Protein AF-A0A7R9UST0-F1 (afdb_monomer)

Secondary structure (DSSP, 8-state):
--S-SSSHHHHHHHHHHHHTTSSHHHHHHHHS-TTSTTHHHH-----TTSS--HHHHHHHHHHHHHHHHHHHHHHHHHHHHHHHHHHHHHT-SS-HHHHHHHHHHHHHH-TT--S---GGGHHHHHHHSBTTTS-BTPPPP--S--

Nearest PDB structures (foldseek):
  7w9k-assembly1_A  TM=5.469E-01  e=2.118E-05  Homo sapiens
  5gjv-assembly1_A  TM=4.915E-01  e=4.589E-05  Oryctolagus cuniculus
  7w9l-assembly1_A  TM=5.234E-01  e=6.556E-05  Homo sapiens
  7w9p-assembly1_A  TM=4.975E-01  e=1.338E-04  Homo sapiens
  2kav-assembly1_A  TM=6.991E-01  e=4.828E-02  Homo sapiens

pLDDT: mean 85.37, std 12.68, range [40.09, 97.12]

Structure (mmCIF, N/CA/C/O backb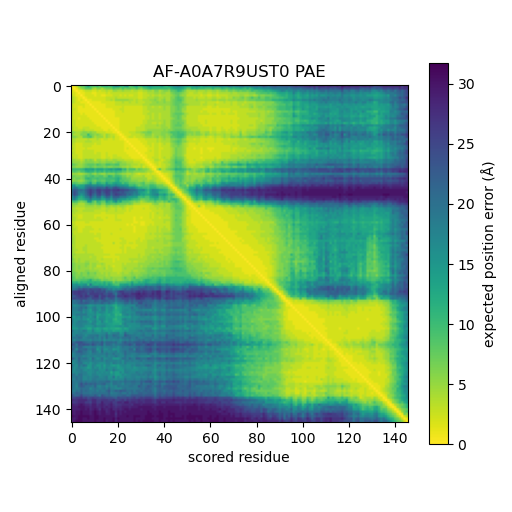one):
data_AF-A0A7R9UST0-F1
#
_entry.id   AF-A0A7R9UST0-F1
#
loop_
_atom_site.group_PDB
_atom_site.id
_atom_site.type_symbol
_atom_site.label_atom_id
_atom_site.label_alt_id
_atom_site.label_comp_id
_atom_site.label_asym_id
_atom_site.label_entity_id
_atom_site.label_seq_id
_atom_site.pdbx_PDB_ins_code
_atom_site.Cartn_x
_atom_site.Cartn_y
_atom_site.Cartn_z
_atom_site.occupancy
_atom_site.B_iso_or_equiv
_atom_site.auth_seq_id
_atom_site.auth_comp_id
_atom_site.auth_asym_id
_atom_site.auth_atom_id
_atom_site.pdbx_PDB_model_num
ATOM 1 N N . ARG A 1 1 ? 20.954 -9.615 -18.411 1.00 59.84 1 ARG A N 1
ATOM 2 C CA . ARG A 1 1 ? 20.091 -10.374 -19.360 1.00 59.84 1 ARG A CA 1
ATOM 3 C C . ARG A 1 1 ? 18.704 -10.688 -18.788 1.00 59.84 1 ARG A C 1
ATOM 5 O O . ARG A 1 1 ? 17.757 -10.630 -19.555 1.00 59.84 1 ARG A O 1
ATOM 12 N N . HIS A 1 2 ? 18.559 -10.982 -17.491 1.00 80.38 2 HIS A N 1
ATOM 13 C CA . HIS A 1 2 ? 17.272 -11.398 -16.902 1.00 80.38 2 HIS A CA 1
ATOM 14 C C . HIS A 1 2 ? 16.367 -10.263 -16.384 1.00 80.38 2 HIS A C 1
ATOM 16 O O . HIS A 1 2 ? 15.189 -10.508 -16.179 1.00 80.38 2 HIS A O 1
ATOM 22 N N . ALA A 1 3 ? 16.879 -9.037 -16.231 1.00 87.62 3 ALA A N 1
ATOM 23 C CA . ALA A 1 3 ? 16.086 -7.846 -15.911 1.00 87.62 3 ALA A CA 1
ATOM 24 C C . ALA A 1 3 ? 16.164 -6.878 -17.097 1.00 87.62 3 ALA A C 1
ATOM 26 O O . ALA A 1 3 ? 17.238 -6.350 -17.385 1.00 87.62 3 ALA A O 1
ATOM 27 N N . ASN A 1 4 ? 15.085 -6.769 -17.869 1.00 88.31 4 ASN A N 1
ATOM 28 C CA . ASN A 1 4 ? 14.995 -5.910 -19.050 1.00 88.31 4 ASN A CA 1
ATOM 29 C C . ASN A 1 4 ? 13.528 -5.706 -19.459 1.00 88.31 4 ASN A C 1
ATOM 31 O O . ASN A 1 4 ? 12.650 -6.437 -19.007 1.00 88.31 4 ASN A O 1
ATOM 35 N N . PHE A 1 5 ? 13.293 -4.764 -20.375 1.00 90.88 5 PHE A N 1
ATOM 36 C CA . PHE A 1 5 ? 11.954 -4.403 -20.850 1.00 90.88 5 PHE A CA 1
ATOM 37 C C . PHE A 1 5 ? 11.604 -4.935 -22.255 1.00 90.88 5 PHE A C 1
ATOM 39 O O . PHE A 1 5 ? 10.715 -4.405 -22.915 1.00 90.88 5 PHE A O 1
ATOM 46 N N . ARG A 1 6 ? 12.300 -5.970 -22.755 1.00 90.06 6 ARG A N 1
ATOM 47 C CA . ARG A 1 6 ? 12.116 -6.476 -24.134 1.00 90.06 6 ARG A CA 1
ATOM 48 C C . ARG A 1 6 ? 10.865 -7.332 -24.329 1.00 90.06 6 ARG A C 1
ATOM 50 O O . ARG A 1 6 ? 10.440 -7.524 -25.461 1.00 90.06 6 ARG A O 1
ATOM 57 N N . GLY A 1 7 ? 10.307 -7.892 -23.260 1.00 92.94 7 GLY A N 1
ATOM 58 C CA . GLY A 1 7 ? 9.148 -8.776 -23.334 1.00 92.94 7 GLY A CA 1
ATOM 59 C C . GLY A 1 7 ? 8.271 -8.636 -22.102 1.00 92.94 7 GLY A C 1
ATOM 60 O O . GLY A 1 7 ? 8.786 -8.474 -21.001 1.00 92.94 7 GLY A O 1
ATOM 61 N N . PHE A 1 8 ? 6.956 -8.736 -22.292 1.00 94.38 8 PHE A N 1
ATOM 62 C CA . PHE A 1 8 ? 5.951 -8.426 -21.271 1.00 94.38 8 PHE A CA 1
ATOM 63 C C . PHE A 1 8 ? 6.221 -9.081 -19.905 1.00 94.38 8 PHE A C 1
ATOM 65 O O . PHE A 1 8 ? 6.311 -8.386 -18.898 1.00 94.38 8 PHE A O 1
ATOM 72 N N . TRP A 1 9 ? 6.422 -10.402 -19.864 1.00 94.38 9 TRP A N 1
ATOM 73 C CA . TRP A 1 9 ? 6.624 -11.133 -18.606 1.00 94.38 9 TRP A CA 1
ATOM 74 C C . TRP A 1 9 ? 7.921 -10.764 -17.888 1.00 94.38 9 TRP A C 1
ATOM 76 O O . TRP A 1 9 ? 7.951 -10.669 -16.664 1.00 94.38 9 TRP A O 1
ATOM 86 N N . VAL A 1 10 ? 8.990 -10.520 -18.644 1.00 94.19 10 VAL A N 1
ATOM 87 C CA . VAL A 1 10 ? 10.279 -10.114 -18.073 1.00 94.19 10 VAL A CA 1
ATOM 88 C C . VAL A 1 10 ? 10.194 -8.680 -17.558 1.00 94.19 10 VAL A C 1
ATOM 90 O O . VAL A 1 10 ? 10.685 -8.410 -16.465 1.00 94.19 10 VAL A O 1
ATOM 93 N N . SER A 1 11 ? 9.507 -7.789 -18.280 1.00 93.81 11 SER A N 1
ATOM 94 C CA . SER A 1 11 ? 9.205 -6.430 -17.82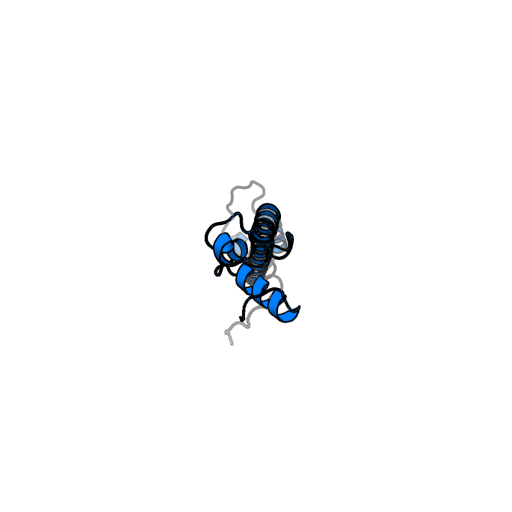0 1.00 93.81 11 SER A CA 1
ATOM 95 C C . SER A 1 11 ? 8.406 -6.454 -16.518 1.00 93.81 11 SER A C 1
ATOM 97 O O . SER A 1 11 ? 8.750 -5.743 -1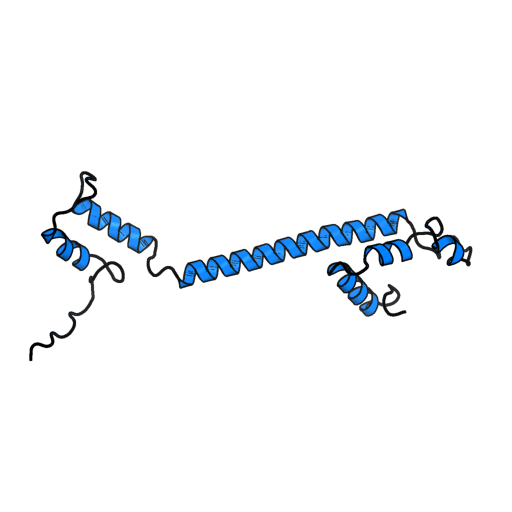5.580 1.00 93.81 11 SER A O 1
ATOM 99 N N . LEU A 1 12 ? 7.381 -7.311 -16.427 1.00 94.31 12 LEU A N 1
ATOM 100 C CA . LEU A 1 12 ? 6.561 -7.450 -15.224 1.00 94.31 12 LEU A CA 1
ATOM 101 C C . LEU A 1 12 ? 7.388 -7.925 -14.025 1.00 94.31 12 LEU A C 1
ATOM 103 O O . LEU A 1 12 ? 7.328 -7.308 -12.967 1.00 94.31 12 LEU A O 1
ATOM 107 N N . LEU A 1 13 ? 8.198 -8.975 -14.188 1.00 93.69 13 LEU A N 1
ATOM 108 C CA . LEU A 1 13 ? 9.087 -9.463 -13.126 1.00 93.69 13 LEU A CA 1
ATOM 109 C C . LEU A 1 13 ? 10.142 -8.423 -12.730 1.00 93.69 13 LEU A C 1
ATOM 111 O O . LEU A 1 13 ? 10.492 -8.300 -11.559 1.00 93.69 13 LEU A O 1
ATOM 115 N N . THR A 1 14 ? 10.624 -7.649 -13.700 1.00 93.62 14 THR A N 1
ATOM 116 C CA . THR A 1 14 ? 11.565 -6.553 -13.465 1.00 93.62 14 THR A CA 1
ATOM 117 C C . THR A 1 14 ? 10.919 -5.448 -12.625 1.00 93.62 14 THR A C 1
ATOM 119 O O . THR A 1 14 ? 11.522 -4.991 -11.659 1.00 93.62 14 THR A O 1
ATOM 122 N N . LEU A 1 15 ? 9.675 -5.066 -12.926 1.00 93.38 15 LEU A N 1
ATOM 123 C CA . LEU A 1 15 ? 8.918 -4.103 -12.122 1.00 93.38 15 LEU A CA 1
ATOM 124 C C . LEU A 1 15 ? 8.547 -4.665 -10.745 1.00 93.38 15 LEU A C 1
ATOM 126 O O . LEU A 1 15 ? 8.657 -3.951 -9.756 1.00 93.38 15 LEU A O 1
ATOM 130 N N . PHE A 1 16 ? 8.203 -5.951 -10.648 1.00 92.44 16 PHE A N 1
ATOM 131 C CA . PHE A 1 16 ? 7.977 -6.616 -9.363 1.00 92.44 16 PHE A CA 1
ATOM 132 C C . PHE A 1 16 ? 9.223 -6.549 -8.470 1.00 92.44 16 PHE A C 1
ATOM 134 O O . PHE A 1 16 ? 9.129 -6.145 -7.313 1.00 92.44 16 PHE A O 1
ATOM 141 N N . ARG A 1 17 ? 10.409 -6.827 -9.022 1.00 92.44 17 ARG A N 1
ATOM 142 C CA . ARG A 1 17 ? 11.690 -6.605 -8.336 1.00 92.44 17 ARG A CA 1
ATOM 143 C C . ARG A 1 17 ? 11.881 -5.142 -7.927 1.00 92.44 17 ARG A C 1
ATOM 145 O O . ARG A 1 17 ? 12.322 -4.868 -6.817 1.00 92.44 17 ARG A O 1
ATOM 152 N N . CYS A 1 18 ? 11.519 -4.187 -8.785 1.00 91.94 18 CYS A N 1
ATOM 153 C CA . CYS A 1 18 ? 11.557 -2.778 -8.403 1.00 91.94 18 CYS A CA 1
ATOM 154 C C . CYS A 1 18 ? 10.601 -2.471 -7.245 1.00 91.94 18 CYS A C 1
ATOM 156 O O . CYS A 1 18 ? 10.973 -1.680 -6.394 1.00 91.94 18 CYS A O 1
ATOM 158 N N . SER A 1 19 ? 9.417 -3.091 -7.171 1.00 91.94 19 SER A N 1
ATOM 159 C CA . SER A 1 19 ? 8.432 -2.837 -6.107 1.00 91.94 19 SER A CA 1
ATOM 160 C C . SER A 1 19 ? 8.897 -3.274 -4.712 1.00 91.94 19 SER A C 1
ATOM 162 O O . SER A 1 19 ? 8.517 -2.654 -3.721 1.00 91.94 19 SER A O 1
ATOM 164 N N . THR A 1 20 ? 9.780 -4.275 -4.621 1.00 91.31 20 THR A N 1
ATOM 165 C CA . THR A 1 20 ? 10.382 -4.716 -3.349 1.00 91.31 20 THR A CA 1
ATOM 166 C C . THR A 1 20 ? 11.548 -3.833 -2.892 1.00 91.31 20 THR A C 1
ATOM 168 O O . THR A 1 20 ? 12.078 -4.030 -1.802 1.00 91.31 20 THR A O 1
ATOM 171 N N . GLY A 1 21 ? 11.958 -2.853 -3.702 1.00 88.62 21 GLY A N 1
ATOM 172 C CA . GLY A 1 21 ? 13.079 -1.955 -3.408 1.00 88.62 21 GLY A CA 1
ATOM 173 C C . GLY A 1 21 ? 14.430 -2.451 -3.872 1.00 88.62 21 GLY A C 1
ATOM 174 O O . GLY A 1 21 ? 15.435 -1.762 -3.691 1.00 88.62 21 GLY A O 1
ATOM 175 N N . GLU A 1 22 ? 14.474 -3.601 -4.530 1.00 90.50 22 GLU A N 1
ATOM 176 C CA . GLU A 1 22 ? 15.726 -4.170 -4.983 1.00 90.50 22 GLU A CA 1
ATOM 177 C C . GLU A 1 22 ? 16.210 -3.481 -6.267 1.00 90.50 22 GLU A C 1
ATOM 179 O O . GLU A 1 22 ? 15.608 -3.595 -7.337 1.00 90.50 22 GLU A O 1
ATOM 184 N N . SER A 1 23 ? 17.335 -2.767 -6.162 1.00 87.69 23 SER A N 1
ATOM 185 C CA . SER A 1 23 ? 18.089 -2.215 -7.300 1.00 87.69 23 SER A CA 1
ATOM 186 C C . SER A 1 23 ? 17.275 -1.361 -8.291 1.00 87.69 23 SER A C 1
ATOM 188 O O . SER A 1 23 ? 17.677 -1.218 -9.446 1.00 87.69 23 SER A O 1
ATOM 190 N N . TRP A 1 24 ? 16.164 -0.748 -7.866 1.00 91.38 24 TRP A N 1
ATOM 191 C CA . TRP A 1 24 ? 15.329 0.094 -8.736 1.00 91.38 24 TRP A CA 1
ATOM 192 C C . TRP A 1 24 ? 16.079 1.334 -9.249 1.00 91.38 24 TRP A C 1
ATOM 194 O O . TRP A 1 24 ? 15.942 1.688 -10.417 1.00 91.38 24 TRP A O 1
ATOM 204 N N . ASN A 1 25 ? 16.938 1.937 -8.417 1.00 92.19 25 ASN A N 1
ATOM 205 C CA . ASN A 1 25 ? 17.805 3.053 -8.815 1.00 92.19 25 ASN A CA 1
ATOM 206 C C . ASN A 1 25 ? 18.799 2.638 -9.903 1.00 92.19 25 ASN A C 1
ATOM 208 O O . ASN A 1 25 ? 18.989 3.357 -10.876 1.00 92.19 25 ASN A O 1
ATOM 212 N N . CYS A 1 26 ? 19.414 1.460 -9.770 1.00 90.50 26 CYS A N 1
ATOM 213 C CA . CYS A 1 26 ? 20.333 0.944 -10.783 1.00 90.50 26 CYS A CA 1
ATOM 214 C C . CYS A 1 26 ? 19.608 0.737 -12.114 1.00 90.50 26 CYS A C 1
ATOM 216 O O . CYS A 1 26 ? 20.118 1.127 -13.155 1.00 90.50 26 CYS A O 1
ATOM 218 N N . LEU A 1 27 ? 18.386 0.198 -12.067 1.00 91.25 27 LEU A N 1
ATOM 219 C CA . LEU A 1 27 ? 17.572 -0.006 -13.259 1.00 91.25 27 LEU A CA 1
ATOM 220 C C . LEU A 1 27 ? 17.155 1.314 -13.925 1.00 91.25 27 LEU A C 1
ATOM 222 O O . LEU A 1 27 ? 17.108 1.403 -15.149 1.00 91.25 27 LEU A O 1
ATOM 226 N N . MET A 1 28 ? 16.880 2.339 -13.115 1.00 92.75 28 MET A N 1
ATOM 227 C CA . MET A 1 28 ? 16.643 3.700 -13.584 1.00 92.75 28 MET A CA 1
ATOM 228 C C . MET A 1 28 ? 17.884 4.254 -14.286 1.00 92.75 28 MET A C 1
ATOM 230 O O . MET A 1 28 ? 17.766 4.733 -15.407 1.00 92.75 28 MET A O 1
ATOM 234 N N . HIS A 1 29 ? 19.062 4.156 -13.665 1.00 90.75 29 HIS A N 1
ATOM 235 C CA . HIS A 1 29 ? 20.327 4.617 -14.244 1.00 90.75 29 HIS A CA 1
ATOM 236 C C . HIS A 1 29 ? 20.692 3.879 -15.538 1.00 90.75 29 HIS A C 1
ATOM 238 O O . HIS A 1 29 ? 21.126 4.518 -16.493 1.00 90.75 29 HIS A O 1
ATOM 244 N N . ASP A 1 30 ? 20.444 2.571 -15.614 1.00 89.12 30 ASP A N 1
ATOM 245 C CA . ASP A 1 30 ? 20.638 1.777 -16.835 1.00 89.12 30 ASP A CA 1
ATOM 246 C C . ASP A 1 30 ? 19.676 2.193 -17.969 1.00 89.12 30 ASP A C 1
ATOM 248 O O . ASP A 1 30 ? 19.959 1.948 -19.141 1.00 89.12 30 ASP A O 1
ATOM 252 N N . ALA A 1 31 ? 18.535 2.811 -17.638 1.00 88.56 31 ALA A N 1
ATOM 253 C CA . ALA A 1 31 ? 17.553 3.329 -18.594 1.00 88.56 31 ALA A CA 1
ATOM 254 C C . ALA A 1 31 ? 17.733 4.825 -18.925 1.00 88.56 31 ALA A C 1
ATOM 256 O O . ALA A 1 31 ? 17.023 5.345 -19.792 1.00 88.56 31 ALA A O 1
ATOM 257 N N . MET A 1 32 ? 18.645 5.526 -18.241 1.00 90.38 32 MET A N 1
ATOM 258 C CA . MET A 1 32 ? 18.984 6.921 -18.538 1.00 90.38 32 MET A CA 1
ATOM 259 C C . MET A 1 32 ? 19.702 7.043 -19.888 1.00 90.38 32 MET A C 1
ATOM 261 O O . MET A 1 32 ? 20.145 6.057 -20.479 1.00 90.38 32 MET A O 1
ATOM 265 N N . GLY A 1 33 ? 19.787 8.268 -20.400 1.00 87.38 33 GLY A N 1
ATOM 266 C CA . GLY A 1 33 ? 20.434 8.532 -21.678 1.00 87.38 33 GLY A CA 1
ATOM 267 C C . GLY A 1 33 ? 21.954 8.447 -21.615 1.00 87.38 33 GLY A C 1
ATOM 268 O O . GLY A 1 33 ? 22.553 8.198 -20.567 1.00 87.38 33 GLY A O 1
ATOM 269 N N . ALA A 1 34 ? 22.582 8.667 -22.771 1.00 84.56 34 ALA A N 1
ATOM 270 C CA . ALA A 1 34 ? 24.038 8.701 -22.911 1.00 84.56 34 ALA A CA 1
ATOM 271 C C . ALA A 1 34 ? 24.683 9.877 -22.151 1.00 84.56 34 ALA A C 1
ATOM 273 O O . ALA A 1 34 ? 25.886 9.873 -21.924 1.00 84.56 34 ALA A O 1
ATOM 274 N N . ASP A 1 35 ? 23.889 10.867 -21.740 1.00 82.25 35 ASP A N 1
ATOM 275 C CA . ASP A 1 35 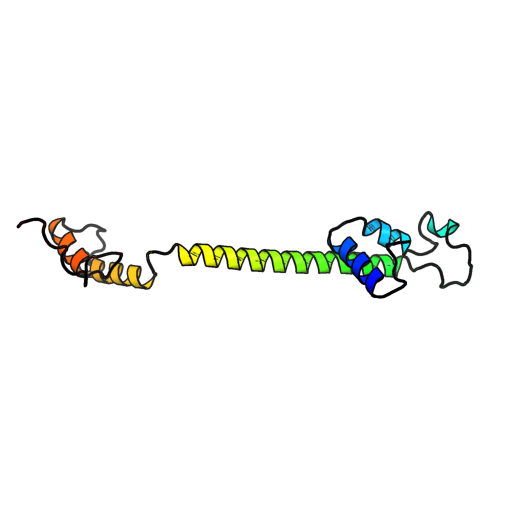? 24.287 11.969 -20.863 1.00 82.25 35 ASP A CA 1
ATOM 276 C C . ASP A 1 35 ? 24.574 11.521 -19.417 1.00 82.25 35 ASP A C 1
ATOM 278 O O . ASP A 1 35 ? 25.135 12.291 -18.638 1.00 82.25 35 ASP A O 1
ATOM 282 N N . TRP A 1 36 ? 24.231 10.281 -19.052 1.00 83.00 36 TRP A N 1
ATOM 283 C CA . TRP A 1 36 ? 24.434 9.747 -17.710 1.00 83.00 36 TRP A CA 1
ATOM 284 C C . TRP A 1 36 ? 25.586 8.731 -17.625 1.00 83.00 36 TRP A C 1
ATOM 286 O O . TRP A 1 36 ? 25.481 7.606 -18.112 1.00 83.00 36 TRP A O 1
ATOM 296 N N . ALA A 1 37 ? 26.650 9.104 -16.905 1.00 82.62 37 ALA A N 1
ATOM 297 C CA . ALA A 1 37 ? 27.722 8.215 -16.439 1.00 82.62 37 ALA A CA 1
ATOM 298 C C . ALA A 1 37 ? 28.240 7.228 -17.516 1.00 82.62 37 ALA A C 1
ATOM 300 O O . ALA A 1 37 ? 28.625 7.633 -18.614 1.00 82.62 37 ALA A O 1
ATOM 301 N N . ASP A 1 38 ? 28.249 5.928 -17.204 1.00 78.81 38 ASP A N 1
ATOM 302 C CA . ASP A 1 38 ? 28.784 4.866 -18.064 1.00 78.81 38 ASP A CA 1
ATOM 303 C C . ASP A 1 38 ? 27.948 4.624 -19.334 1.00 78.81 38 ASP A C 1
ATOM 305 O O . ASP A 1 38 ? 28.402 3.922 -20.245 1.00 78.81 38 ASP A O 1
ATOM 309 N N . ASN A 1 39 ? 26.741 5.195 -19.437 1.00 81.38 39 ASN A N 1
ATOM 310 C CA . ASN A 1 39 ? 25.894 5.024 -20.620 1.00 81.38 39 ASN A CA 1
ATOM 311 C C . ASN A 1 39 ? 26.518 5.687 -21.850 1.00 81.38 39 ASN A C 1
ATOM 313 O O . ASN A 1 39 ? 26.347 5.177 -22.955 1.00 81.38 39 ASN A O 1
ATOM 317 N N . ALA A 1 40 ? 27.323 6.740 -21.662 1.00 76.38 40 ALA A N 1
ATOM 318 C CA . ALA A 1 40 ? 28.098 7.368 -22.731 1.00 76.38 40 ALA A CA 1
ATOM 319 C C . ALA A 1 40 ? 29.021 6.369 -23.454 1.00 76.38 40 ALA A C 1
ATOM 321 O O . ALA A 1 40 ? 29.148 6.409 -24.674 1.00 76.38 40 ALA A O 1
ATOM 322 N N . ALA A 1 41 ? 29.644 5.446 -22.710 1.00 76.88 41 ALA A N 1
ATOM 323 C CA . ALA A 1 41 ? 30.549 4.437 -23.263 1.00 76.88 41 ALA A CA 1
ATOM 324 C C . ALA A 1 41 ? 29.814 3.189 -23.784 1.00 76.88 41 ALA A C 1
ATOM 326 O O . ALA A 1 41 ? 30.326 2.483 -24.651 1.00 76.88 41 ALA A O 1
ATOM 327 N N . ARG A 1 42 ? 28.622 2.895 -23.247 1.00 75.94 42 ARG A N 1
ATOM 328 C CA . ARG A 1 42 ? 27.806 1.725 -23.622 1.00 75.94 42 ARG A CA 1
ATOM 329 C C . ARG A 1 42 ? 26.897 1.981 -24.824 1.00 75.94 42 ARG A C 1
ATOM 331 O O . ARG A 1 42 ? 26.495 1.030 -25.489 1.00 75.94 42 ARG A O 1
ATOM 338 N N . CYS A 1 43 ? 26.581 3.240 -25.109 1.00 73.50 43 CYS A N 1
ATOM 339 C CA . CYS A 1 43 ? 25.746 3.647 -26.231 1.00 73.50 43 CYS A CA 1
ATOM 340 C C . CYS A 1 43 ? 26.612 4.078 -27.419 1.00 73.50 43 CYS A C 1
ATOM 342 O O . CYS A 1 43 ? 26.813 5.262 -27.670 1.00 73.50 43 CYS A O 1
ATOM 344 N N . THR A 1 44 ? 27.140 3.092 -28.147 1.00 64.06 44 THR A N 1
ATOM 345 C CA . THR A 1 44 ? 28.034 3.300 -29.300 1.00 64.06 44 THR A CA 1
ATOM 346 C C . THR A 1 44 ? 27.301 3.570 -30.616 1.00 64.06 44 THR A C 1
ATOM 348 O O . THR A 1 44 ? 27.902 4.101 -31.547 1.00 64.06 44 THR A O 1
ATOM 351 N N . ASP A 1 45 ? 26.009 3.239 -30.703 1.00 59.84 45 ASP A N 1
ATOM 352 C CA . ASP A 1 45 ? 25.205 3.458 -31.906 1.00 59.84 45 ASP A CA 1
ATOM 353 C C . ASP A 1 45 ? 24.539 4.840 -31.872 1.00 59.84 45 ASP A C 1
ATOM 355 O O . ASP A 1 45 ? 23.521 5.067 -31.216 1.00 59.84 45 ASP A O 1
ATOM 359 N N . ALA A 1 46 ? 25.128 5.770 -32.626 1.00 50.56 46 ALA A N 1
ATOM 360 C CA . ALA A 1 46 ? 24.737 7.175 -32.759 1.00 50.56 46 ALA A CA 1
ATOM 361 C C . ALA A 1 46 ? 23.413 7.414 -33.522 1.00 50.56 46 ALA A C 1
ATOM 363 O O . ALA A 1 46 ? 23.168 8.514 -34.019 1.00 50.56 46 ALA A O 1
ATOM 364 N N . SER A 1 47 ? 22.526 6.421 -33.627 1.00 55.66 47 SER A N 1
ATOM 365 C CA . SER A 1 47 ? 21.128 6.719 -33.937 1.00 55.66 47 SER A CA 1
ATOM 366 C C . SER A 1 47 ? 20.517 7.344 -32.685 1.00 55.66 47 SER A C 1
ATOM 368 O O . SER A 1 47 ? 20.326 6.654 -31.685 1.00 55.66 47 SER A O 1
ATOM 370 N N . ALA A 1 48 ? 20.244 8.648 -32.747 1.00 50.50 48 ALA A N 1
ATOM 371 C CA . ALA A 1 48 ? 19.853 9.563 -31.666 1.00 50.50 48 ALA A CA 1
ATOM 372 C C . ALA A 1 48 ? 18.574 9.212 -30.855 1.00 50.50 48 ALA A C 1
ATOM 374 O O . ALA A 1 48 ? 17.979 10.087 -30.234 1.00 50.50 48 ALA A O 1
ATOM 375 N N . GLY A 1 49 ? 18.140 7.950 -30.838 1.00 55.34 49 GLY A N 1
ATOM 376 C CA . GLY A 1 49 ? 17.021 7.442 -30.041 1.00 55.34 49 GLY A CA 1
ATOM 377 C C . GLY A 1 49 ? 17.196 6.010 -29.514 1.00 55.34 49 GLY A C 1
ATOM 378 O O . GLY A 1 49 ? 16.221 5.435 -29.042 1.00 55.34 49 GLY A O 1
ATOM 379 N N . ALA A 1 50 ? 18.390 5.407 -29.613 1.00 62.94 50 ALA A N 1
ATOM 380 C CA . ALA A 1 50 ? 18.634 4.032 -29.150 1.00 62.94 50 ALA A CA 1
ATOM 381 C C . ALA A 1 50 ? 19.079 3.933 -27.676 1.00 62.94 50 ALA A C 1
ATOM 383 O O . ALA A 1 50 ? 18.875 2.903 -27.035 1.00 62.94 50 ALA A O 1
ATOM 384 N N . CYS A 1 51 ? 19.669 5.001 -27.138 1.00 74.06 51 CYS A N 1
ATOM 385 C CA . CYS A 1 51 ? 19.991 5.148 -25.719 1.00 74.06 51 CYS A CA 1
ATOM 386 C C . CYS A 1 51 ? 18.833 5.917 -25.063 1.00 74.06 51 CYS A C 1
ATOM 388 O O . CYS A 1 51 ? 18.299 6.821 -25.702 1.00 74.06 51 CYS A O 1
ATOM 390 N N . GLY A 1 52 ? 18.393 5.538 -23.860 1.00 83.81 52 GLY A N 1
ATOM 391 C CA . GLY A 1 52 ? 17.174 6.067 -23.231 1.00 83.81 52 GLY A CA 1
ATOM 392 C C . GLY A 1 52 ? 17.167 7.586 -22.991 1.00 83.81 52 GLY A C 1
ATOM 393 O O . GLY A 1 52 ? 18.017 8.333 -23.461 1.00 83.81 52 GLY A O 1
ATOM 394 N N . SER A 1 53 ? 16.188 8.079 -22.234 1.00 88.00 53 SER A N 1
ATOM 395 C CA . SER A 1 53 ? 16.108 9.501 -21.875 1.00 88.00 53 SER A CA 1
ATOM 396 C C . SER A 1 53 ? 16.216 9.662 -20.370 1.00 88.00 53 SER A C 1
ATOM 398 O O . SER A 1 53 ? 15.391 9.125 -19.632 1.00 88.00 53 SER A O 1
ATOM 400 N N . THR A 1 54 ? 17.202 10.436 -19.915 1.00 89.88 54 THR A N 1
ATOM 401 C CA . THR A 1 54 ? 17.464 10.663 -18.487 1.00 89.88 54 THR A CA 1
ATOM 402 C C . THR A 1 54 ? 16.254 11.242 -17.763 1.00 89.88 54 THR A C 1
ATOM 404 O O . THR A 1 54 ? 15.862 10.742 -16.709 1.00 89.88 54 THR A O 1
ATOM 407 N N . THR A 1 55 ? 15.594 12.235 -18.362 1.00 91.12 55 THR A N 1
ATOM 408 C CA . THR A 1 55 ? 14.396 12.857 -17.785 1.00 91.12 55 THR A CA 1
ATOM 409 C C . THR A 1 55 ? 13.230 11.874 -17.694 1.00 91.12 55 THR A C 1
ATOM 411 O O . THR A 1 55 ? 12.590 11.779 -16.649 1.00 91.12 55 THR A O 1
ATOM 414 N N . ILE A 1 56 ? 12.957 11.119 -18.763 1.00 92.25 56 ILE A N 1
ATOM 415 C CA . ILE A 1 56 ? 11.825 10.179 -18.793 1.00 92.25 56 ILE A CA 1
ATOM 416 C C . ILE A 1 56 ? 12.074 9.008 -17.838 1.00 92.25 56 ILE A C 1
ATOM 418 O O . ILE A 1 56 ? 11.166 8.628 -17.102 1.00 92.25 56 ILE A O 1
ATOM 422 N N . ALA A 1 57 ? 13.295 8.468 -17.806 1.00 92.50 57 ALA A N 1
ATOM 423 C CA . ALA A 1 57 ? 13.671 7.392 -16.896 1.00 92.50 57 ALA A CA 1
ATOM 424 C C . ALA A 1 57 ? 13.492 7.818 -15.432 1.00 92.50 57 ALA A C 1
ATOM 426 O O . ALA A 1 57 ? 12.830 7.114 -14.670 1.00 92.50 57 ALA A O 1
ATOM 427 N N . ALA A 1 58 ? 14.000 8.996 -15.053 1.00 93.12 58 ALA A N 1
ATOM 428 C CA . ALA A 1 58 ? 13.835 9.519 -13.700 1.00 93.12 58 ALA A CA 1
ATOM 429 C C . ALA A 1 58 ? 12.353 9.676 -13.325 1.00 93.12 58 ALA A C 1
ATOM 431 O O . ALA A 1 58 ? 11.923 9.171 -12.290 1.00 93.12 58 ALA A O 1
ATOM 432 N N . LEU A 1 59 ? 11.552 10.315 -14.185 1.00 96.12 59 LEU A N 1
ATOM 433 C CA . LEU A 1 59 ? 10.124 10.515 -13.927 1.00 96.12 59 LEU A CA 1
ATOM 434 C C . LEU A 1 59 ? 9.365 9.189 -13.810 1.00 96.12 59 LEU A C 1
ATOM 436 O O . LEU A 1 59 ? 8.565 9.024 -12.889 1.00 96.12 59 LEU A O 1
ATOM 440 N N . TYR A 1 60 ? 9.624 8.234 -14.704 1.00 94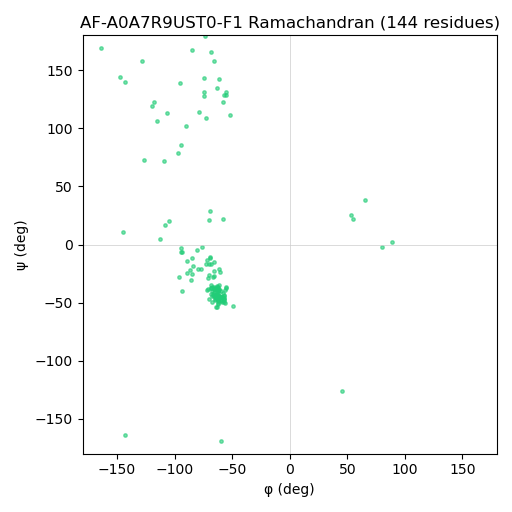.94 60 TYR A N 1
ATOM 441 C CA . TYR A 1 60 ? 8.964 6.931 -14.691 1.00 94.94 60 TYR A CA 1
ATOM 442 C C . TYR A 1 60 ? 9.296 6.135 -13.425 1.00 94.94 60 TYR A C 1
ATOM 444 O O . TYR A 1 60 ? 8.389 5.723 -12.706 1.00 94.94 60 TYR A O 1
ATOM 452 N N . PHE A 1 61 ? 10.581 5.943 -13.111 1.00 95.00 61 PHE A N 1
ATOM 453 C CA . PHE A 1 61 ? 10.976 5.103 -11.979 1.00 95.00 61 PHE A CA 1
ATOM 454 C C . PHE A 1 61 ? 10.653 5.741 -10.627 1.00 95.00 61 PHE A C 1
ATOM 456 O O . PHE A 1 61 ? 10.192 5.034 -9.733 1.00 95.00 61 PHE A O 1
ATOM 463 N N . LEU A 1 62 ? 10.825 7.060 -10.476 1.00 94.88 62 LEU A N 1
ATOM 464 C CA . LEU A 1 62 ? 10.475 7.749 -9.230 1.00 94.88 62 LEU A CA 1
ATOM 465 C C . LEU A 1 62 ? 8.965 7.748 -8.989 1.00 94.88 62 LEU A C 1
ATOM 467 O O . LEU A 1 62 ? 8.531 7.460 -7.874 1.00 94.88 62 LEU A O 1
ATOM 471 N N . SER A 1 63 ? 8.157 8.028 -10.018 1.00 95.69 63 SER A N 1
ATOM 472 C CA . SER A 1 63 ? 6.696 7.984 -9.877 1.00 95.69 63 SER A CA 1
ATOM 473 C C . SER A 1 63 ? 6.201 6.565 -9.604 1.00 95.69 63 SER A C 1
ATOM 475 O O . SER A 1 63 ? 5.416 6.375 -8.679 1.00 95.69 63 SER A O 1
ATOM 477 N N . TYR A 1 64 ? 6.708 5.561 -10.327 1.00 94.81 64 TYR A N 1
ATOM 478 C CA . TYR A 1 64 ? 6.389 4.154 -10.085 1.00 94.81 64 TYR A CA 1
ATOM 479 C C . TYR A 1 64 ? 6.726 3.733 -8.650 1.00 94.81 64 TYR A C 1
ATOM 481 O O . TYR A 1 64 ? 5.901 3.113 -7.983 1.00 94.81 64 TYR A O 1
ATOM 489 N N . TRP A 1 65 ? 7.911 4.106 -8.157 1.00 93.81 65 TRP A N 1
ATOM 490 C CA . TRP A 1 65 ? 8.344 3.793 -6.799 1.00 93.81 65 TRP A CA 1
ATOM 491 C C . TRP A 1 65 ? 7.444 4.455 -5.752 1.00 93.81 65 TRP A C 1
ATOM 493 O O . TRP A 1 65 ? 6.884 3.764 -4.906 1.00 93.81 65 TRP A O 1
ATOM 503 N N . ILE A 1 66 ? 7.241 5.773 -5.828 1.00 94.69 66 ILE A N 1
ATOM 504 C CA . ILE A 1 66 ? 6.439 6.512 -4.841 1.00 94.69 66 ILE A CA 1
ATOM 505 C C . ILE A 1 66 ? 4.988 6.016 -4.830 1.00 94.69 66 ILE A C 1
ATOM 507 O O . ILE A 1 66 ? 4.446 5.724 -3.764 1.00 94.69 66 ILE A O 1
ATOM 511 N N . LEU A 1 67 ? 4.364 5.883 -6.006 1.00 96.12 67 LEU A N 1
ATOM 512 C CA . LEU A 1 67 ? 2.982 5.414 -6.118 1.00 96.12 67 LEU A CA 1
ATOM 513 C C . LEU A 1 67 ? 2.848 3.955 -5.669 1.00 96.12 67 LEU A C 1
ATOM 515 O O . LEU A 1 67 ? 1.917 3.627 -4.938 1.00 96.12 67 LEU A O 1
ATOM 519 N N . GLY A 1 68 ? 3.790 3.091 -6.053 1.00 94.81 68 GLY A N 1
ATOM 520 C CA . GLY A 1 68 ? 3.807 1.686 -5.651 1.00 94.81 68 GLY A CA 1
ATOM 521 C C . GLY A 1 68 ? 3.913 1.515 -4.136 1.00 94.81 68 GLY A C 1
ATOM 522 O O . GLY A 1 68 ? 3.129 0.769 -3.550 1.00 94.81 68 GLY A O 1
ATOM 523 N N . GLN A 1 69 ? 4.815 2.260 -3.486 1.00 94.88 69 GLN A N 1
ATOM 524 C CA . GLN A 1 69 ? 4.949 2.233 -2.028 1.00 94.88 69 GLN A CA 1
ATOM 525 C C . GLN A 1 69 ? 3.707 2.795 -1.322 1.00 94.88 69 GLN A C 1
ATOM 527 O O . GLN A 1 69 ? 3.275 2.232 -0.320 1.00 94.88 69 GLN A O 1
ATOM 532 N N . ALA A 1 70 ? 3.087 3.855 -1.853 1.00 96.12 70 ALA A N 1
ATOM 533 C CA . ALA A 1 70 ? 1.850 4.402 -1.292 1.00 96.12 70 ALA A CA 1
ATOM 534 C C . ALA A 1 70 ? 0.686 3.396 -1.363 1.00 96.12 70 ALA A C 1
ATOM 536 O O . ALA A 1 70 ? -0.053 3.231 -0.393 1.00 96.12 70 ALA A O 1
ATOM 537 N N . ILE A 1 71 ? 0.544 2.684 -2.486 1.00 96.31 71 ILE A N 1
ATOM 538 C CA . ILE A 1 71 ? -0.466 1.629 -2.644 1.00 96.31 71 ILE A CA 1
ATOM 539 C C . ILE A 1 71 ? -0.200 0.478 -1.670 1.00 96.31 71 ILE A C 1
ATOM 541 O O . ILE A 1 71 ? -1.127 0.033 -0.994 1.00 96.31 71 ILE A O 1
ATOM 545 N N . LEU A 1 72 ? 1.052 0.017 -1.566 1.00 95.12 72 LEU A N 1
ATOM 546 C CA . LEU A 1 72 ? 1.424 -1.063 -0.652 1.00 95.12 72 LEU A CA 1
ATOM 547 C C . LEU A 1 72 ? 1.149 -0.681 0.807 1.00 95.12 72 LEU A C 1
ATOM 549 O O . LEU A 1 72 ? 0.566 -1.473 1.544 1.00 95.12 72 LEU A O 1
ATOM 553 N N . LEU A 1 73 ? 1.505 0.543 1.208 1.00 95.94 73 LEU A N 1
ATOM 554 C CA . LEU A 1 73 ? 1.222 1.065 2.543 1.00 95.94 73 LEU A CA 1
ATOM 555 C C . LEU A 1 73 ? -0.283 1.084 2.826 1.00 95.94 73 LEU A C 1
ATOM 557 O O . LEU A 1 73 ? -0.713 0.591 3.867 1.00 95.94 73 LEU A O 1
ATOM 561 N N . ASN A 1 74 ? -1.087 1.602 1.895 1.00 96.38 74 ASN A N 1
ATOM 562 C CA . ASN A 1 74 ? -2.540 1.652 2.048 1.00 96.38 74 ASN A CA 1
ATOM 563 C C . ASN A 1 74 ? -3.155 0.249 2.165 1.00 96.38 74 ASN A C 1
ATOM 565 O O . ASN A 1 74 ? -4.057 0.045 2.976 1.00 96.38 74 ASN A O 1
ATOM 569 N N . LEU A 1 75 ? -2.646 -0.727 1.407 1.00 96.44 75 LEU A N 1
ATOM 570 C CA . LEU A 1 75 ? -3.076 -2.122 1.500 1.00 96.44 75 LEU A CA 1
ATOM 571 C C . LEU A 1 75 ? -2.718 -2.724 2.863 1.00 96.44 75 LEU A C 1
ATOM 573 O O . LEU A 1 75 ? -3.572 -3.327 3.507 1.00 96.44 75 LEU A O 1
ATOM 577 N N . VAL A 1 76 ? -1.480 -2.531 3.326 1.00 96.94 76 VAL A N 1
ATOM 578 C CA . VAL A 1 76 ? -1.016 -3.030 4.629 1.00 96.94 76 VAL A CA 1
ATOM 579 C C . VAL A 1 76 ? -1.831 -2.423 5.769 1.00 96.94 76 VAL A C 1
ATOM 581 O O . VAL A 1 76 ? -2.272 -3.156 6.649 1.00 96.94 76 VAL A O 1
ATOM 584 N N . ILE A 1 77 ? -2.094 -1.114 5.736 1.00 97.12 77 ILE A N 1
ATOM 585 C CA . ILE A 1 77 ? -2.964 -0.450 6.715 1.00 97.12 77 ILE A CA 1
ATOM 586 C C . ILE A 1 77 ? -4.370 -1.054 6.678 1.00 97.12 77 ILE A C 1
ATOM 588 O O . ILE A 1 77 ? -4.915 -1.362 7.734 1.00 97.12 77 ILE A O 1
ATOM 592 N N . GLY A 1 78 ? -4.938 -1.267 5.488 1.00 96.75 78 GLY A N 1
ATOM 593 C CA . GLY A 1 78 ? -6.249 -1.900 5.333 1.00 96.75 78 GLY A CA 1
ATOM 594 C C . GLY A 1 78 ? -6.314 -3.274 6.003 1.00 96.75 78 GLY A C 1
ATOM 595 O O . GLY A 1 78 ? -7.182 -3.509 6.841 1.00 96.75 78 GLY A O 1
ATOM 596 N N . VAL A 1 79 ? -5.340 -4.141 5.716 1.00 96.06 79 VAL A N 1
ATOM 597 C CA . VAL A 1 79 ? -5.247 -5.486 6.309 1.00 96.06 79 VAL A CA 1
ATOM 598 C C . VAL A 1 79 ? -5.043 -5.423 7.823 1.00 96.06 79 VAL A C 1
ATOM 600 O O . VAL A 1 79 ? -5.635 -6.206 8.562 1.00 96.06 79 VAL A O 1
ATOM 603 N N . ILE A 1 80 ? -4.215 -4.497 8.310 1.00 95.31 80 ILE A N 1
ATOM 604 C CA . ILE A 1 80 ? -3.979 -4.313 9.745 1.00 95.31 80 ILE A CA 1
ATOM 605 C C . ILE A 1 80 ? -5.270 -3.886 10.453 1.00 95.31 80 ILE A C 1
ATOM 607 O O . ILE A 1 80 ? -5.609 -4.462 11.484 1.00 95.31 80 ILE A O 1
ATOM 611 N N . LEU A 1 81 ? -6.009 -2.916 9.906 1.00 94.31 81 LEU A N 1
ATOM 612 C CA . LEU A 1 81 ? -7.275 -2.453 10.480 1.00 94.31 81 LEU A CA 1
ATOM 613 C C . LEU A 1 81 ? -8.332 -3.560 10.507 1.00 94.31 81 LEU A C 1
ATOM 615 O O . LEU A 1 81 ? -9.043 -3.686 11.501 1.00 94.31 81 LEU A O 1
ATOM 619 N N . GLU A 1 82 ? -8.409 -4.375 9.455 1.00 92.62 82 GLU A N 1
ATOM 620 C CA . GLU A 1 82 ? -9.307 -5.532 9.395 1.00 92.62 82 GLU A CA 1
ATOM 621 C C . GLU A 1 82 ? -8.927 -6.613 10.418 1.00 92.62 82 GLU A C 1
ATOM 623 O O . GLU A 1 82 ? -9.787 -7.146 11.115 1.00 92.62 82 GLU A O 1
ATOM 628 N N . ASN A 1 83 ? -7.633 -6.891 10.596 1.00 89.75 83 ASN A N 1
ATOM 629 C CA . ASN A 1 83 ? -7.183 -7.823 11.632 1.00 89.75 83 ASN A CA 1
ATOM 630 C C . ASN A 1 83 ? -7.473 -7.296 13.044 1.00 89.75 83 ASN A C 1
ATOM 632 O O . ASN A 1 83 ? -7.961 -8.037 13.895 1.00 89.75 83 ASN A O 1
ATOM 636 N N . PHE A 1 84 ? -7.204 -6.014 13.310 1.00 87.62 84 PHE A N 1
ATOM 637 C CA . PHE A 1 84 ? -7.503 -5.411 14.609 1.00 87.62 84 PHE A CA 1
ATOM 638 C C . PHE A 1 84 ? -9.005 -5.371 14.898 1.00 87.62 84 PHE A C 1
ATOM 640 O O . PHE A 1 84 ? -9.405 -5.600 16.041 1.00 87.62 84 PHE A O 1
ATOM 647 N N . SER A 1 85 ? -9.841 -5.108 13.891 1.00 85.12 85 SER A N 1
ATOM 648 C CA . SER A 1 85 ? -11.293 -5.136 14.063 1.00 85.12 85 SER A CA 1
ATOM 649 C C . SER A 1 85 ? -11.800 -6.556 14.322 1.00 85.12 85 SER A C 1
ATOM 651 O O . SER A 1 85 ? -12.625 -6.737 15.218 1.00 85.12 85 SER A O 1
ATOM 653 N N . ALA A 1 86 ? -11.251 -7.566 13.637 1.00 79.31 86 ALA A N 1
ATOM 654 C CA . ALA A 1 86 ? -11.575 -8.971 13.864 1.00 79.31 86 ALA A CA 1
ATOM 655 C C . ALA A 1 86 ? -11.207 -9.420 15.290 1.00 79.31 86 ALA A C 1
ATOM 657 O O . ALA A 1 86 ? -12.079 -9.887 16.025 1.00 79.31 86 ALA A O 1
ATOM 658 N N . ILE A 1 87 ? -9.971 -9.172 15.742 1.00 76.31 87 ILE A N 1
ATOM 659 C CA . ILE A 1 87 ? -9.520 -9.488 17.114 1.00 76.31 87 ILE A CA 1
ATOM 660 C C . ILE A 1 87 ? -10.366 -8.747 18.166 1.00 76.31 87 ILE A C 1
ATOM 662 O O . ILE A 1 87 ? -10.731 -9.308 19.204 1.00 76.31 87 ILE A O 1
ATOM 666 N N . GLY A 1 88 ? -10.711 -7.484 17.901 1.00 64.94 88 GLY A N 1
ATOM 667 C CA . GLY A 1 88 ? -11.574 -6.682 18.769 1.00 64.94 88 GLY A CA 1
ATOM 668 C C . GLY A 1 88 ? -13.043 -7.123 18.785 1.00 64.94 88 GLY A C 1
ATOM 669 O O . GLY A 1 88 ? -13.776 -6.721 19.688 1.00 64.94 88 GLY A O 1
ATOM 670 N N . SER A 1 89 ? -13.480 -7.924 17.809 1.00 59.81 89 SER A N 1
ATOM 671 C CA . SER A 1 89 ? -14.850 -8.440 17.706 1.00 59.81 89 SER A CA 1
ATOM 672 C C . SER A 1 89 ? -15.018 -9.821 18.343 1.00 59.81 89 SER A C 1
ATOM 674 O O . SER A 1 89 ? -15.987 -10.024 19.069 1.00 59.81 89 SER A O 1
ATOM 676 N N . GLU A 1 90 ? -14.053 -10.734 18.183 1.00 57.50 90 GLU A N 1
ATOM 677 C CA . GLU A 1 90 ? -14.118 -12.069 18.805 1.00 57.50 90 GLU A CA 1
ATOM 678 C C . GLU A 1 90 ? -13.882 -12.036 20.328 1.00 57.50 90 GLU A C 1
ATOM 680 O O . GLU A 1 90 ? -14.252 -12.967 21.039 1.00 57.50 90 GLU A O 1
ATOM 685 N N . SER A 1 91 ? -13.315 -10.941 20.852 1.00 56.25 91 SER A N 1
ATOM 686 C CA . SER A 1 91 ? -13.000 -10.755 22.277 1.00 56.25 91 SER A CA 1
ATOM 687 C C . SER A 1 91 ? -13.888 -9.745 23.013 1.00 56.25 91 SER A C 1
ATOM 689 O O . SER A 1 91 ? -13.532 -9.319 24.113 1.00 56.25 91 SER A O 1
ATOM 691 N N . LYS A 1 92 ? -15.053 -9.366 22.467 1.00 61.62 92 LYS A N 1
ATOM 692 C CA . LYS A 1 92 ? -16.077 -8.637 23.235 1.00 61.62 92 LYS A CA 1
ATOM 693 C C . LYS A 1 92 ? -17.089 -9.630 23.809 1.00 61.62 92 LYS A C 1
ATOM 695 O O . LYS A 1 92 ? -18.136 -9.831 23.202 1.00 61.62 92 LYS A O 1
ATOM 700 N N . PRO A 1 93 ? -16.835 -10.230 24.993 1.00 66.56 93 PRO A N 1
ATOM 701 C CA . PRO A 1 93 ? -17.868 -10.995 25.684 1.00 66.56 93 PRO A CA 1
ATOM 702 C C . PRO A 1 93 ? -19.063 -10.107 26.045 1.00 66.56 93 PRO A C 1
ATOM 704 O O . PRO A 1 93 ? -20.147 -10.623 26.270 1.00 66.56 93 PRO A O 1
ATOM 707 N N . ILE A 1 94 ? -18.862 -8.786 26.112 1.00 81.12 94 ILE A N 1
ATOM 708 C CA . ILE A 1 94 ? -19.870 -7.810 26.509 1.00 81.12 94 ILE A CA 1
ATOM 709 C C . ILE A 1 94 ? -20.102 -6.838 25.350 1.00 81.12 94 ILE A C 1
ATOM 711 O O . ILE A 1 94 ? -19.171 -6.149 24.918 1.00 81.12 94 ILE A O 1
ATOM 715 N N . THR A 1 95 ? -21.333 -6.786 24.846 1.00 84.50 95 THR A N 1
ATOM 716 C CA . THR A 1 95 ? -21.744 -5.856 23.786 1.00 84.50 95 THR A CA 1
ATOM 717 C C . THR A 1 95 ? -22.152 -4.495 24.358 1.00 84.50 95 THR A C 1
ATOM 719 O O . THR A 1 95 ? -22.316 -4.330 25.570 1.00 84.50 95 THR A O 1
ATOM 722 N N . VAL A 1 96 ? -22.302 -3.487 23.491 1.00 85.50 96 VAL A N 1
ATOM 723 C CA . VAL A 1 96 ? -22.731 -2.141 23.916 1.00 85.50 96 VAL A CA 1
ATOM 724 C C . VAL A 1 96 ? -24.158 -2.186 24.463 1.00 85.50 96 VAL A C 1
ATOM 726 O O . VAL A 1 96 ? -24.436 -1.578 25.491 1.00 85.50 96 VAL A O 1
ATOM 729 N N . GLU A 1 97 ? -25.025 -2.984 23.847 1.00 86.50 97 GLU A N 1
ATOM 730 C CA . GLU A 1 97 ? -26.423 -3.170 24.243 1.00 86.50 97 GLU A CA 1
ATOM 731 C C . GLU A 1 97 ? -26.529 -3.763 25.655 1.00 86.50 97 GLU A C 1
ATOM 733 O O . GLU A 1 97 ? -27.365 -3.343 26.450 1.00 86.50 97 GLU A O 1
ATOM 738 N N . GLN A 1 98 ? -25.634 -4.690 26.010 1.00 88.12 98 GLN A N 1
ATOM 739 C CA . GLN A 1 98 ? -25.567 -5.260 27.359 1.00 88.12 98 GLN A CA 1
ATOM 740 C C . GLN A 1 98 ? -25.100 -4.230 28.395 1.00 88.12 98 GLN A C 1
ATOM 742 O O . GLN A 1 98 ? -25.568 -4.224 29.534 1.00 88.12 98 GLN A O 1
ATOM 747 N N . LEU A 1 99 ? -24.195 -3.327 28.007 1.00 90.88 99 LEU A N 1
ATOM 748 C CA . LEU A 1 99 ? -23.759 -2.227 28.867 1.00 90.88 99 LEU A CA 1
ATOM 749 C C . LEU A 1 99 ? -24.887 -1.208 29.101 1.00 90.88 99 LEU A C 1
ATOM 751 O O . LEU A 1 99 ? -25.027 -0.677 30.204 1.00 90.88 99 LEU A O 1
ATOM 755 N N . GLU A 1 100 ? -25.700 -0.946 28.076 1.00 92.50 100 GLU A N 1
ATOM 756 C CA . GLU A 1 100 ? -26.894 -0.103 28.175 1.00 92.50 100 GLU A CA 1
ATOM 757 C C . GLU A 1 100 ? -27.971 -0.748 29.055 1.00 92.50 100 GLU A C 1
ATOM 759 O O . GLU A 1 100 ? -28.511 -0.073 29.930 1.00 92.50 100 GLU A O 1
ATOM 764 N N . GLU A 1 101 ? -28.206 -2.057 28.917 1.00 92.62 101 GLU A N 1
ATOM 765 C CA . GLU A 1 101 ? -29.092 -2.826 29.803 1.00 92.62 101 GLU A CA 1
ATOM 766 C C . GLU A 1 101 ? -28.635 -2.720 31.270 1.00 92.62 101 GLU A C 1
ATOM 768 O O . GLU A 1 101 ? -29.434 -2.407 32.160 1.00 92.62 101 GLU A O 1
ATOM 773 N N . PHE A 1 102 ? -27.331 -2.900 31.525 1.00 93.62 102 PHE A N 1
ATOM 774 C CA . PHE A 1 102 ? -26.736 -2.708 32.850 1.00 93.62 102 PHE A CA 1
ATOM 775 C C . PHE A 1 102 ? -26.973 -1.305 33.393 1.00 93.62 102 PHE A C 1
ATOM 777 O O . PHE A 1 102 ? -27.437 -1.161 34.526 1.00 93.62 102 PHE A O 1
ATOM 784 N N . ARG A 1 103 ? -26.691 -0.272 32.594 1.00 93.81 103 ARG A N 1
ATOM 785 C CA . ARG A 1 103 ? -26.910 1.126 32.978 1.00 93.81 103 ARG A CA 1
ATOM 786 C C . ARG A 1 103 ? -28.373 1.366 33.350 1.00 93.81 103 ARG A C 1
ATOM 788 O O . ARG A 1 103 ? -28.647 1.951 34.397 1.00 93.81 103 ARG A O 1
ATOM 795 N N . ASP A 1 104 ? -29.305 0.909 32.524 1.00 93.94 104 ASP A N 1
ATOM 796 C CA . ASP A 1 104 ? -30.733 1.164 32.702 1.00 93.94 104 ASP A CA 1
ATOM 797 C C . ASP A 1 104 ? -31.297 0.462 33.942 1.00 93.94 104 ASP A C 1
ATOM 799 O O . ASP A 1 104 ? -32.127 1.036 34.652 1.00 93.94 104 ASP A O 1
ATOM 803 N N . ILE A 1 105 ? -30.817 -0.746 34.256 1.00 93.50 105 ILE A N 1
ATOM 804 C CA . ILE A 1 105 ? -31.160 -1.436 35.504 1.00 93.50 105 ILE A CA 1
ATOM 805 C C . ILE A 1 105 ? -30.500 -0.731 36.692 1.00 93.50 105 ILE A C 1
ATOM 807 O O . ILE A 1 105 ? -31.186 -0.436 37.670 1.00 93.50 105 ILE A O 1
ATOM 811 N N . TRP A 1 106 ? -29.209 -0.401 36.614 1.00 94.50 106 TRP A N 1
ATOM 812 C CA . TRP A 1 106 ? -28.468 0.261 37.693 1.00 94.50 106 TRP A CA 1
ATOM 813 C C . TRP A 1 106 ? -29.106 1.592 38.107 1.00 94.50 106 TRP A C 1
ATOM 815 O O . TRP A 1 106 ? -29.301 1.837 39.299 1.00 94.50 106 TRP A O 1
ATOM 825 N N . MET A 1 107 ? -29.523 2.417 37.140 1.00 94.56 107 MET A N 1
ATOM 826 C CA . MET A 1 107 ? -30.175 3.709 37.395 1.00 94.56 107 MET A CA 1
ATOM 827 C C . MET A 1 107 ? -31.489 3.590 38.184 1.00 94.56 107 MET A C 1
ATOM 829 O O . MET A 1 107 ? -31.878 4.536 38.867 1.00 94.56 107 MET A O 1
ATOM 833 N N . ARG A 1 108 ? -32.170 2.434 38.152 1.00 93.31 108 ARG A N 1
ATOM 834 C CA . ARG A 1 108 ? -33.368 2.194 38.983 1.00 93.31 108 ARG A CA 1
ATOM 835 C C . ARG A 1 108 ? -33.025 2.041 40.465 1.00 93.31 108 ARG A C 1
ATOM 837 O O . ARG A 1 108 ? -33.854 2.357 41.315 1.00 93.31 108 ARG A O 1
ATOM 844 N N . TYR A 1 109 ? -31.826 1.550 40.772 1.00 93.25 109 TYR A N 1
ATOM 845 C CA . TYR A 1 109 ? -31.358 1.304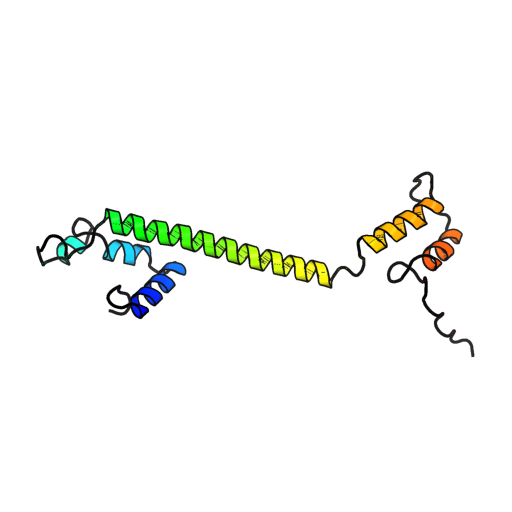 42.138 1.00 93.25 109 TYR A CA 1
ATOM 846 C C . TYR A 1 109 ? -30.518 2.457 42.694 1.00 93.25 109 TYR A C 1
ATOM 848 O O . TYR A 1 109 ? -30.540 2.685 43.903 1.00 93.25 109 TYR A O 1
ATOM 856 N N . ASP A 1 110 ? -29.843 3.207 41.822 1.00 95.12 110 ASP A N 1
ATOM 857 C CA . ASP A 1 110 ? -29.092 4.417 42.156 1.00 95.12 110 ASP A CA 1
ATOM 858 C C . ASP A 1 110 ? -29.514 5.615 41.274 1.00 95.12 110 ASP A C 1
ATOM 860 O O . ASP A 1 110 ? -28.771 6.057 40.395 1.00 95.12 110 ASP A O 1
ATOM 864 N N . PRO A 1 111 ? -30.711 6.187 41.503 1.00 93.56 111 PRO A N 1
ATOM 865 C CA . PRO A 1 111 ? -31.211 7.320 40.719 1.00 93.56 111 PRO A CA 1
ATOM 866 C C . PRO A 1 111 ? -30.476 8.634 41.015 1.00 93.56 111 PRO A C 1
ATOM 868 O O . PRO A 1 111 ? -30.648 9.614 40.293 1.00 93.56 111 PRO A O 1
ATOM 871 N N . LYS A 1 112 ? -29.696 8.690 42.103 1.00 92.31 112 LYS A N 1
ATOM 872 C CA . LYS A 1 112 ? -28.945 9.885 42.511 1.00 92.31 112 LYS A CA 1
ATOM 873 C C . LYS A 1 112 ? -27.510 9.887 41.978 1.00 92.31 112 LYS A C 1
ATOM 875 O O . LYS A 1 112 ? -26.826 10.890 42.157 1.00 92.31 112 LYS A O 1
ATOM 880 N N . GLY A 1 113 ? -27.063 8.798 41.349 1.00 92.00 113 GLY A N 1
ATOM 881 C CA . GLY A 1 113 ? -25.699 8.663 40.845 1.00 92.00 113 GLY A CA 1
ATOM 882 C C . GLY A 1 113 ? -24.659 8.644 41.965 1.00 92.00 113 GLY A C 1
ATOM 883 O O . GLY A 1 113 ? -23.595 9.241 41.828 1.00 92.00 113 GLY A O 1
ATOM 884 N N . THR A 1 114 ? -24.959 7.999 43.096 1.00 93.44 114 THR A N 1
ATOM 885 C CA . THR A 1 114 ? -24.008 7.833 44.206 1.00 93.44 114 THR A CA 1
ATOM 886 C C . THR A 1 114 ? -22.945 6.766 43.934 1.00 93.44 114 THR A C 1
ATOM 888 O O . THR A 1 114 ? -22.088 6.540 44.789 1.00 93.44 114 THR A O 1
ATOM 891 N N . PHE A 1 115 ? -23.011 6.090 42.781 1.00 91.94 115 PHE A N 1
ATOM 892 C CA . PHE A 1 115 ? -22.147 4.988 42.340 1.00 91.94 115 PHE A CA 1
ATOM 893 C C . PHE A 1 115 ? -22.094 3.818 43.330 1.00 91.94 115 PHE A C 1
ATOM 895 O O . PHE A 1 115 ? -21.150 3.031 43.350 1.00 91.94 115 PHE A O 1
ATOM 902 N N . THR A 1 116 ? -23.114 3.702 44.177 1.00 93.38 116 THR A N 1
ATOM 903 C CA . THR A 1 116 ? -23.164 2.751 45.288 1.00 93.38 116 THR A CA 1
ATOM 904 C C . THR A 1 116 ? -24.582 2.224 45.456 1.00 93.38 116 THR A C 1
ATOM 906 O O . THR A 1 116 ? -25.552 2.970 45.360 1.00 93.38 116 THR A O 1
ATOM 909 N N . ILE A 1 117 ? -24.696 0.927 45.740 1.00 94.25 117 ILE A N 1
ATOM 910 C CA . ILE A 1 117 ? -25.957 0.242 46.042 1.00 94.25 117 ILE A CA 1
ATOM 911 C C . IL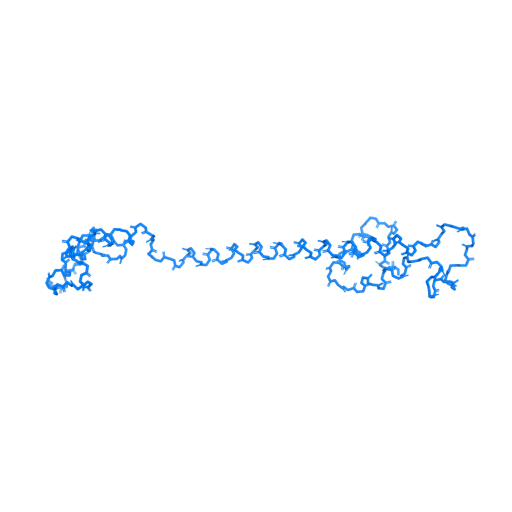E A 1 117 ? -25.811 -0.536 47.346 1.00 94.25 117 ILE A C 1
ATOM 913 O O . ILE A 1 117 ? -24.703 -0.887 47.761 1.00 94.25 117 ILE A O 1
ATOM 917 N N . LYS A 1 118 ? -26.928 -0.844 48.005 1.00 94.06 118 LYS A N 1
ATOM 918 C CA . LYS A 1 118 ? -26.889 -1.700 49.194 1.00 94.06 118 LYS A CA 1
ATOM 919 C C . LYS A 1 118 ? -26.654 -3.150 48.769 1.00 94.06 118 LYS A C 1
ATOM 921 O O . LYS A 1 118 ? -27.208 -3.603 47.771 1.00 94.06 118 LYS A O 1
ATOM 926 N N . SER A 1 119 ? -25.889 -3.907 49.555 1.00 92.12 119 SER A N 1
ATOM 927 C CA . SER A 1 119 ? -25.488 -5.284 49.217 1.00 92.12 119 SER A CA 1
ATOM 928 C C . SER A 1 119 ? -26.667 -6.222 48.918 1.00 92.12 119 SER A C 1
ATOM 930 O O . SER A 1 119 ? -26.589 -7.031 47.999 1.00 92.12 119 SER A O 1
ATOM 932 N N . PHE A 1 120 ? -27.794 -6.079 49.622 1.00 92.94 120 PHE A N 1
ATOM 933 C CA . PHE A 1 120 ? -28.994 -6.894 49.385 1.00 92.94 120 PHE A CA 1
ATOM 934 C C . PHE A 1 120 ? -29.695 -6.605 48.043 1.00 92.94 120 PHE A C 1
ATOM 936 O O . PHE A 1 120 ? -30.510 -7.408 47.599 1.00 92.94 120 PHE A O 1
ATOM 943 N N . GLN A 1 121 ? -29.397 -5.476 47.391 1.00 93.12 121 GLN A N 1
ATOM 944 C CA . GLN A 1 121 ? -29.962 -5.106 46.087 1.00 93.12 121 GLN A CA 1
ATOM 945 C C . GLN A 1 121 ? -29.183 -5.721 44.916 1.00 93.12 121 GLN A C 1
ATOM 947 O O . GLN A 1 121 ? -29.684 -5.732 43.795 1.00 93.12 121 GLN A O 1
ATOM 952 N N . LEU A 1 122 ? -27.999 -6.289 45.173 1.00 91.31 122 LEU A N 1
ATOM 953 C CA . LEU A 1 122 ? -27.153 -6.886 44.142 1.00 91.31 122 LEU A CA 1
ATOM 954 C C . LEU A 1 122 ? -27.810 -8.104 43.474 1.00 91.31 122 LEU A C 1
ATOM 956 O O . LEU A 1 122 ? -27.806 -8.208 42.252 1.00 91.31 122 LEU A O 1
ATOM 960 N N . LEU A 1 123 ? -28.408 -9.011 44.257 1.00 91.00 123 LEU A N 1
ATOM 961 C CA . LEU A 1 123 ? -29.059 -10.214 43.720 1.00 91.00 123 LEU A CA 1
ATOM 962 C C . LEU A 1 123 ? -30.246 -9.883 42.791 1.00 91.00 123 LEU A C 1
ATOM 964 O O . LEU A 1 123 ? -30.284 -10.432 41.691 1.00 91.00 123 LEU A O 1
ATOM 968 N N . PRO 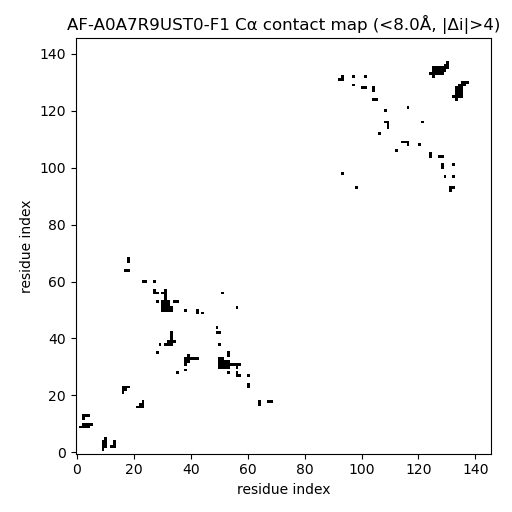A 1 124 ? -31.176 -8.972 43.154 1.00 91.25 124 PRO A N 1
ATOM 969 C CA . PRO A 1 124 ? -32.212 -8.498 42.235 1.00 91.25 124 PRO A CA 1
ATOM 970 C C . PRO A 1 124 ? -31.683 -7.916 40.920 1.00 91.25 124 PRO A C 1
ATOM 972 O O . PRO A 1 124 ? -32.307 -8.126 39.883 1.00 91.25 124 PRO A O 1
ATOM 975 N N . ILE A 1 125 ? -30.561 -7.189 40.949 1.00 92.69 125 ILE A N 1
ATOM 976 C CA . ILE A 1 125 ? -29.938 -6.615 39.746 1.00 92.69 125 ILE A CA 1
ATOM 977 C C . ILE A 1 125 ? -29.389 -7.730 38.854 1.00 92.69 125 ILE A C 1
ATOM 979 O O . ILE A 1 125 ? -29.719 -7.788 37.671 1.00 92.69 125 ILE A O 1
ATOM 983 N N . LEU A 1 126 ? -28.623 -8.663 39.430 1.00 91.88 126 LEU A N 1
ATOM 984 C CA . LEU A 1 126 ? -28.078 -9.808 38.697 1.00 91.88 126 LEU A CA 1
ATOM 985 C C . LEU A 1 126 ? -29.182 -10.701 38.119 1.00 91.88 126 LEU A C 1
ATOM 987 O O . LEU A 1 126 ? -29.009 -11.235 37.034 1.00 91.88 126 LEU A O 1
ATOM 991 N N . ALA A 1 127 ? -30.319 -10.853 38.801 1.00 90.62 127 ALA A N 1
ATOM 992 C CA . ALA A 1 127 ? -31.445 -11.642 38.303 1.00 90.62 127 ALA A CA 1
ATOM 993 C C . ALA A 1 127 ? -32.179 -10.993 37.113 1.00 90.62 127 ALA A C 1
ATOM 995 O O . ALA A 1 127 ? -32.808 -11.704 36.333 1.00 90.62 127 ALA A O 1
ATOM 996 N N . GLN A 1 128 ? -32.127 -9.663 36.983 1.00 90.62 128 GLN A N 1
ATOM 997 C CA . GLN A 1 128 ? -32.759 -8.929 35.879 1.00 90.62 128 GLN A CA 1
ATOM 998 C C . GLN A 1 128 ? -31.870 -8.841 34.640 1.00 90.62 128 GLN A C 1
ATOM 1000 O O . GLN A 1 128 ? -32.399 -8.791 33.536 1.00 90.62 128 GLN A O 1
ATOM 1005 N N . LEU A 1 129 ? -30.550 -8.826 34.825 1.00 92.31 129 LEU A N 1
ATOM 1006 C CA . LEU A 1 129 ? -29.584 -8.737 33.736 1.00 92.31 129 LEU A CA 1
ATOM 1007 C C . LEU A 1 129 ? -29.469 -10.052 32.976 1.00 92.31 129 LEU A C 1
ATOM 1009 O O . LEU A 1 129 ? -29.267 -11.107 33.580 1.00 92.31 129 LEU A O 1
ATOM 1013 N N . SER A 1 130 ? -29.538 -9.983 31.652 1.00 88.06 130 SER A N 1
ATOM 1014 C CA . SER A 1 130 ? -29.265 -11.125 30.784 1.00 88.06 130 SER A CA 1
ATOM 1015 C C . SER A 1 130 ? -27.793 -11.588 30.858 1.00 88.06 130 SER A C 1
ATOM 1017 O O . SER A 1 130 ? -26.888 -10.849 31.267 1.00 88.06 130 SER A O 1
ATOM 1019 N N . ALA A 1 131 ? -27.524 -12.847 30.494 1.00 85.12 131 ALA A N 1
ATOM 1020 C CA . ALA A 1 131 ? -26.149 -13.338 30.370 1.00 85.12 131 ALA A CA 1
ATOM 1021 C C . ALA A 1 131 ? -25.387 -12.541 29.283 1.00 85.12 131 ALA A C 1
ATOM 1023 O O . ALA A 1 131 ? -25.977 -12.229 28.247 1.00 85.12 131 ALA A O 1
ATOM 1024 N N . PRO A 1 132 ? -24.084 -12.236 29.464 1.00 84.94 132 PRO A N 1
ATOM 1025 C CA . PRO A 1 132 ? -23.171 -12.720 30.504 1.00 84.94 132 PRO A CA 1
ATOM 1026 C C . PRO A 1 132 ? -23.045 -11.807 31.735 1.00 84.94 132 PRO A C 1
ATOM 1028 O O . PRO A 1 132 ? -22.318 -12.158 32.661 1.00 84.94 132 PRO A O 1
ATOM 1031 N N . LEU A 1 133 ? -23.705 -10.644 31.759 1.00 88.81 133 LEU A N 1
ATOM 1032 C CA . LEU A 1 133 ? -23.596 -9.687 32.869 1.00 88.81 133 LEU A CA 1
ATOM 1033 C C . LEU A 1 133 ? -24.462 -10.065 34.081 1.00 88.81 133 LEU A C 1
ATOM 1035 O O . LEU A 1 133 ? -24.182 -9.622 35.196 1.00 88.81 133 LEU A O 1
ATOM 1039 N N . GLY A 1 134 ? -25.491 -10.887 33.879 1.00 89.19 134 GLY A N 1
ATOM 1040 C CA . GLY A 1 134 ? -26.346 -11.402 34.941 1.00 89.19 134 GLY A CA 1
ATOM 1041 C C . GLY A 1 134 ? -26.804 -12.843 34.738 1.00 89.19 134 GLY A C 1
ATOM 1042 O O . GLY A 1 134 ? -26.237 -13.617 33.969 1.00 89.19 134 GLY A O 1
ATOM 1043 N N . LEU A 1 135 ? -27.831 -13.203 35.500 1.00 88.62 135 LEU A N 1
ATOM 1044 C CA . LEU A 1 135 ? -28.417 -14.537 35.637 1.00 88.62 135 LEU A CA 1
ATOM 1045 C C . LEU A 1 135 ? -29.843 -14.606 35.062 1.00 88.62 135 LEU A C 1
ATOM 1047 O O . LEU A 1 135 ? -30.520 -15.627 35.194 1.00 88.62 135 LEU A O 1
ATOM 1051 N N . GLY A 1 136 ? -30.323 -13.526 34.447 1.00 80.69 136 GLY A N 1
ATOM 1052 C CA . GLY A 1 136 ? -31.635 -13.442 33.822 1.00 80.69 136 GLY A CA 1
ATOM 1053 C C . GLY A 1 136 ? -31.798 -14.511 32.745 1.00 80.69 136 GLY A C 1
ATOM 1054 O O . GLY A 1 136 ? -31.005 -14.608 31.811 1.00 80.69 136 GLY A O 1
ATOM 1055 N N . GLY A 1 137 ? -32.821 -15.354 32.896 1.00 73.62 137 GLY A N 1
ATOM 1056 C CA . GLY A 1 137 ? -33.108 -16.447 31.963 1.00 73.62 137 GLY A CA 1
ATOM 1057 C C . GLY A 1 137 ? -32.258 -17.714 32.143 1.00 73.62 137 GLY A C 1
ATOM 1058 O O . GLY A 1 137 ? -32.514 -18.701 31.451 1.00 73.62 137 GLY A O 1
ATOM 1059 N N . MET A 1 138 ? -31.302 -17.753 33.083 1.00 70.19 138 MET A N 1
ATOM 1060 C CA . MET A 1 138 ? -30.606 -18.997 33.433 1.00 70.19 138 MET A CA 1
ATOM 1061 C C . MET A 1 138 ? -31.516 -19.908 34.263 1.00 70.19 138 MET A C 1
ATOM 1063 O O . MET A 1 138 ? -32.054 -19.515 35.298 1.00 70.19 138 MET A O 1
ATOM 1067 N N . LYS A 1 139 ? -31.665 -21.168 33.831 1.00 64.19 139 LYS A N 1
ATOM 1068 C CA . LYS A 1 139 ? -32.265 -22.206 34.679 1.00 64.19 139 LYS A CA 1
ATOM 1069 C C . LYS A 1 139 ? -31.362 -22.399 35.903 1.00 64.19 139 LYS A C 1
ATOM 1071 O O . LYS A 1 139 ? -30.145 -22.482 35.718 1.00 64.19 139 LYS A O 1
ATOM 1076 N N . PRO A 1 140 ? -31.912 -22.484 37.127 1.00 65.62 140 PRO A N 1
ATOM 1077 C CA . PRO A 1 140 ? -31.097 -22.712 38.309 1.00 65.62 140 PRO A CA 1
ATOM 1078 C C . PRO A 1 140 ? -30.274 -23.985 38.111 1.00 65.62 140 PRO A C 1
ATOM 1080 O O . PRO A 1 140 ? -30.808 -25.018 37.697 1.00 65.62 140 PRO A O 1
ATOM 1083 N N . ALA A 1 141 ? -28.968 -23.900 38.375 1.00 64.25 141 ALA A N 1
ATOM 1084 C CA . ALA A 1 141 ? -28.123 -25.083 38.417 1.00 64.25 141 ALA A CA 1
ATOM 1085 C C . ALA A 1 141 ? -28.747 -26.058 39.421 1.00 64.25 141 ALA A C 1
ATOM 1087 O O . ALA A 1 141 ? -29.086 -25.650 40.535 1.00 64.25 141 ALA A O 1
ATOM 1088 N N . ALA A 1 142 ? -28.953 -27.313 39.007 1.00 61.19 142 ALA A N 1
ATOM 1089 C CA . ALA A 1 142 ? -29.518 -28.339 39.871 1.00 61.19 142 ALA A CA 1
ATOM 1090 C C . ALA A 1 142 ? -28.713 -28.364 41.176 1.00 61.19 142 ALA A C 1
ATOM 1092 O O . ALA A 1 142 ? -27.519 -28.672 41.178 1.00 61.19 142 ALA A O 1
ATOM 1093 N N . SER A 1 143 ? -29.354 -27.945 42.267 1.00 61.16 143 SER A N 1
ATOM 1094 C CA . SER A 1 143 ? -28.731 -27.941 43.582 1.00 61.16 143 SER A CA 1
ATOM 1095 C C . SER A 1 143 ? -28.272 -29.361 43.889 1.00 61.16 143 SER A C 1
ATOM 1097 O O . SER A 1 143 ? -29.056 -30.303 43.791 1.00 61.16 143 SER A O 1
ATOM 1099 N N . ARG A 1 144 ? -27.004 -29.512 44.279 1.00 56.97 144 ARG A N 1
ATOM 1100 C CA . ARG A 1 144 ? -26.378 -30.767 44.736 1.00 56.97 144 ARG A CA 1
ATOM 1101 C C . ARG A 1 144 ? -26.910 -31.234 46.107 1.00 56.97 144 ARG A C 1
ATOM 1103 O O . ARG A 1 144 ? -26.181 -31.850 46.873 1.00 56.97 144 ARG A O 1
ATOM 1110 N N . ALA A 1 145 ? -28.158 -30.904 46.431 1.00 51.66 145 ALA A N 1
ATOM 1111 C CA . ALA A 1 145 ? -28.860 -31.332 47.630 1.00 51.66 145 ALA A CA 1
ATOM 1112 C C . ALA A 1 145 ? -29.953 -32.340 47.241 1.00 51.66 145 ALA A C 1
ATOM 1114 O O . ALA A 1 145 ? -31.142 -32.022 47.237 1.00 51.66 145 ALA A O 1
ATOM 1115 N N . GLN A 1 146 ? -29.511 -33.542 46.873 1.00 40.09 146 GLN A N 1
ATOM 1116 C CA . GLN A 1 146 ? -30.244 -34.800 47.007 1.00 40.09 146 GLN A CA 1
ATOM 1117 C C . GLN A 1 146 ? -29.304 -35.800 47.667 1.00 40.09 146 GLN A C 1
ATOM 1119 O O . GLN A 1 146 ? -28.119 -35.823 47.259 1.00 40.09 146 GLN A O 1
#

Mean predicted aligned error: 11.83 Å

Sequence (146 aa):
RHANFRGFWVSLLTLFRCSTGESWNCLMHDAMGADWADNAARCTDASAGACGSTTIAALYFLSYWILGQAILLNLVIGVILENFSAIGSESKPITVEQLEEFRDIWMRYDPKGTFTIKSFQLLPILAQLSAPLGLGGMKPAASRAQ

Foldseek 3Di:
DQQDDPDDVSVVVNLVCVLVVHCLVVVLQQQDFCVGDCNVVVPPDPPVPPRHHNVVSCVVSVCSRVVSVVVVVVVVVVVVVVVVVVVVVVPCQDDPVLVVLLVVLVCVQVVPPPVDHDPVCVQVSQCSRDPPSHCPPPDPDPPPPD

Solvent-accessible surface area (backbone atoms only — not comparable to full-atom values): 8628 Å² total; per-residue (Å²): 132,82,67,47,7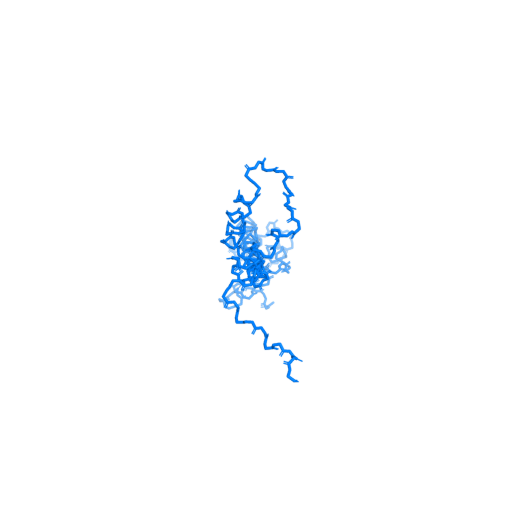9,90,43,71,71,40,30,48,53,39,48,53,42,34,72,75,63,55,62,40,67,58,56,30,59,73,37,21,12,48,90,43,77,71,34,45,77,72,51,76,64,84,57,96,74,76,49,47,44,47,69,59,25,50,54,51,51,52,47,51,47,55,53,49,51,52,51,51,50,54,50,52,51,50,53,49,52,52,52,52,50,49,59,60,55,82,69,48,87,67,51,72,68,56,54,50,52,48,50,61,56,48,41,74,73,32,78,82,68,74,89,61,73,63,78,84,54,49,60,64,50,31,49,67,30,48,71,83,84,25,50,26,90,59,76,78,74,81,70,91,82,123

Organism: Diacronema lutheri (NCBI:txid2081491)

InterPro domains:
  IPR005821 Ion transport domain [PF00520] (2-91)
  IPR031649 Voltage-dependent L-type calcium channel, IQ-associated domain [PF16905] (101-144)
  IPR050599 Voltage-dependent calcium channel alpha-1 subunit [PTHR45628] (1-142)

Radius of gyration: 34.2 Å; Cα contacts (8 Å, |Δi|>4): 106; chains: 1; bounding box: 64×48×83 Å